Protein AF-A0A0P0Z9W7-F1 (afdb_monomer_lite)

Structure (mmCIF, N/CA/C/O backbone):
data_AF-A0A0P0Z9W7-F1
#
_entry.id   AF-A0A0P0Z9W7-F1
#
loop_
_atom_site.group_PDB
_atom_site.id
_atom_site.type_symbol
_atom_site.label_atom_id
_atom_site.label_alt_id
_atom_site.label_comp_id
_atom_site.label_asym_id
_atom_site.label_entity_id
_atom_site.label_seq_id
_atom_site.pdbx_PDB_ins_c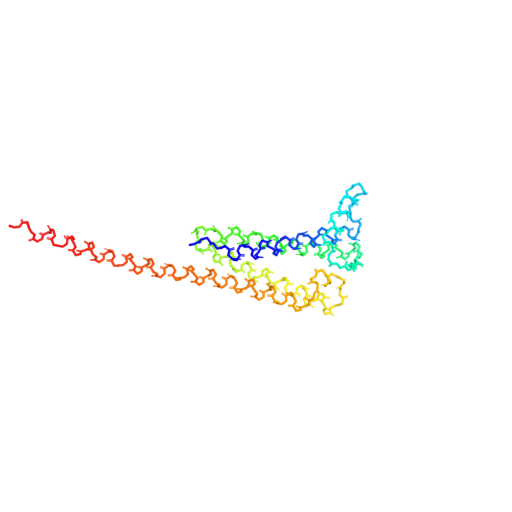ode
_atom_site.Cartn_x
_atom_site.Cartn_y
_atom_site.Cartn_z
_atom_site.occupancy
_atom_site.B_iso_or_equiv
_atom_site.auth_seq_id
_atom_site.auth_comp_id
_atom_site.auth_asym_id
_atom_site.auth_atom_id
_atom_site.pdbx_PDB_model_num
ATOM 1 N N . MET A 1 1 ? 7.816 3.371 -21.337 1.00 62.72 1 MET A N 1
ATOM 2 C CA . MET A 1 1 ? 6.466 2.834 -21.022 1.00 62.72 1 MET A CA 1
ATOM 3 C C . MET A 1 1 ? 5.829 3.394 -19.742 1.00 62.72 1 MET A C 1
ATOM 5 O O . MET A 1 1 ? 6.547 3.724 -18.800 1.00 62.72 1 MET A O 1
ATOM 9 N N . LEU A 1 2 ? 4.485 3.418 -19.669 1.00 69.19 2 LEU A N 1
ATOM 10 C CA . LEU A 1 2 ? 3.726 3.640 -18.423 1.00 69.19 2 LEU A CA 1
ATOM 11 C C . LEU A 1 2 ? 3.809 2.387 -17.527 1.00 69.19 2 LEU A C 1
ATOM 13 O O . LEU A 1 2 ? 3.464 1.292 -17.971 1.00 69.19 2 LEU A O 1
ATOM 17 N N . ARG A 1 3 ? 4.231 2.548 -16.267 1.00 82.00 3 ARG A N 1
ATOM 18 C CA . ARG A 1 3 ? 4.424 1.459 -15.287 1.00 82.00 3 ARG A CA 1
ATOM 19 C C . ARG A 1 3 ? 3.102 0.981 -14.692 1.00 82.00 3 ARG A C 1
ATOM 21 O O . ARG A 1 3 ? 2.756 1.291 -13.550 1.00 82.00 3 ARG A O 1
ATOM 28 N N . THR A 1 4 ? 2.301 0.314 -15.510 1.00 87.56 4 THR A N 1
ATOM 29 C CA . THR A 1 4 ? 0.902 0.001 -15.193 1.00 87.56 4 THR A CA 1
ATOM 30 C C . THR A 1 4 ? 0.767 -1.079 -14.127 1.00 87.56 4 THR A C 1
ATOM 32 O O . THR A 1 4 ? -0.027 -0.901 -13.202 1.00 87.56 4 THR A O 1
ATOM 35 N N . ALA A 1 5 ? 1.552 -2.158 -14.191 1.00 90.31 5 ALA A N 1
ATOM 36 C CA . ALA A 1 5 ? 1.416 -3.277 -13.261 1.00 90.31 5 ALA A CA 1
ATOM 37 C C . ALA A 1 5 ? 1.779 -2.869 -11.824 1.00 90.31 5 ALA A C 1
ATOM 39 O O . ALA A 1 5 ? 0.990 -3.070 -10.895 1.00 90.31 5 ALA A O 1
ATOM 40 N N . SER A 1 6 ? 2.938 -2.232 -11.639 1.00 91.94 6 SER A N 1
ATOM 41 C CA . SER A 1 6 ? 3.381 -1.750 -10.329 1.00 91.94 6 SER A CA 1
ATOM 42 C C . SER A 1 6 ? 2.481 -0.639 -9.791 1.00 91.94 6 SER A C 1
ATOM 44 O O . SER A 1 6 ? 2.131 -0.667 -8.612 1.00 91.94 6 SER A O 1
ATOM 46 N N . THR A 1 7 ? 2.016 0.286 -10.639 1.00 94.06 7 THR A N 1
ATOM 47 C CA . THR A 1 7 ? 1.090 1.354 -10.222 1.00 94.06 7 THR A CA 1
ATOM 48 C C . THR A 1 7 ? -0.223 0.785 -9.692 1.00 94.06 7 THR A C 1
ATOM 50 O O . THR A 1 7 ? -0.690 1.219 -8.637 1.00 94.06 7 THR A O 1
ATOM 53 N N . VAL A 1 8 ? -0.808 -0.208 -10.370 1.00 95.38 8 VAL A N 1
ATOM 54 C CA . VAL A 1 8 ? -2.050 -0.854 -9.916 1.00 95.38 8 VAL A CA 1
ATOM 55 C C . VAL A 1 8 ? -1.834 -1.564 -8.580 1.00 95.38 8 VAL A C 1
ATOM 57 O O . VAL A 1 8 ? -2.608 -1.352 -7.645 1.00 95.38 8 VAL A O 1
ATOM 60 N N . CYS A 1 9 ? -0.758 -2.345 -8.447 1.00 95.69 9 CYS A N 1
ATOM 61 C CA . CYS A 1 9 ? -0.478 -3.074 -7.209 1.00 95.69 9 CYS A CA 1
ATOM 62 C C . CYS A 1 9 ? -0.231 -2.125 -6.025 1.00 95.69 9 CYS A C 1
ATOM 64 O O . CYS A 1 9 ? -0.785 -2.313 -4.943 1.00 95.69 9 CYS A O 1
ATOM 66 N N . LEU A 1 10 ? 0.557 -1.066 -6.222 1.00 95.88 10 LEU A N 1
ATOM 67 C CA . LEU A 1 10 ? 0.830 -0.077 -5.178 1.00 95.88 10 LEU A CA 1
ATOM 68 C C . LEU A 1 10 ? -0.408 0.754 -4.823 1.00 95.88 10 LEU A C 1
ATOM 70 O O . LEU A 1 10 ? -0.593 1.108 -3.656 1.00 95.88 10 LEU A O 1
ATOM 74 N N . SER A 1 11 ? -1.282 1.033 -5.794 1.00 96.50 11 SER A N 1
ATOM 75 C CA . SER A 1 11 ? -2.568 1.692 -5.539 1.00 96.50 11 SER A CA 1
ATOM 76 C C . SER A 1 11 ? -3.463 0.813 -4.668 1.00 96.50 11 SER A C 1
ATOM 78 O O . SER A 1 11 ? -4.049 1.307 -3.705 1.00 96.50 11 SER A O 1
ATOM 80 N N . ALA A 1 12 ? -3.507 -0.496 -4.942 1.00 95.75 12 ALA A N 1
ATOM 81 C CA . ALA A 1 12 ? -4.236 -1.457 -4.120 1.00 95.75 12 ALA A CA 1
ATOM 82 C C . ALA A 1 12 ? -3.700 -1.497 -2.679 1.00 95.75 12 ALA A C 1
ATOM 84 O O . ALA A 1 12 ? -4.491 -1.439 -1.740 1.00 95.75 12 ALA A O 1
ATOM 85 N N . TRP A 1 13 ? -2.376 -1.494 -2.485 1.00 96.56 13 TRP A N 1
ATOM 86 C CA . TRP A 1 13 ? -1.778 -1.389 -1.148 1.00 96.56 13 TRP A CA 1
ATOM 87 C C . TRP A 1 13 ? -2.109 -0.071 -0.450 1.00 96.56 13 TRP A C 1
ATOM 89 O O . TRP A 1 13 ? -2.467 -0.068 0.724 1.00 96.56 13 TRP A O 1
ATOM 99 N N . THR A 1 14 ? -2.032 1.052 -1.161 1.00 96.56 14 THR A N 1
ATOM 100 C CA . THR A 1 14 ? -2.341 2.375 -0.597 1.00 96.56 14 THR A CA 1
ATOM 101 C C . THR A 1 14 ? -3.801 2.453 -0.147 1.00 96.56 14 THR A C 1
ATOM 103 O O . THR A 1 14 ? -4.091 2.950 0.944 1.00 96.56 14 THR A O 1
ATOM 106 N N . ALA A 1 15 ? -4.718 1.908 -0.950 1.00 94.94 15 ALA A N 1
ATOM 107 C CA . ALA A 1 15 ? -6.130 1.797 -0.609 1.00 94.94 15 ALA A CA 1
ATOM 108 C C . ALA A 1 15 ? -6.347 0.857 0.584 1.00 94.94 15 ALA A C 1
ATOM 110 O O . ALA A 1 15 ? -7.014 1.243 1.539 1.00 94.94 15 ALA A O 1
ATOM 111 N N . PHE A 1 16 ? -5.732 -0.329 0.579 1.00 93.94 16 PHE A N 1
ATOM 112 C CA . PHE A 1 16 ? -5.804 -1.284 1.686 1.00 93.94 16 PHE A CA 1
ATOM 113 C C . PHE A 1 16 ? -5.350 -0.662 3.013 1.00 93.94 16 PHE A C 1
ATOM 115 O O . PHE A 1 16 ? -6.067 -0.745 4.007 1.00 93.94 16 PHE A O 1
ATOM 122 N N . LEU A 1 17 ? -4.205 0.027 3.026 1.00 95.88 17 LEU A N 1
ATOM 123 C CA . LEU A 1 17 ? -3.690 0.694 4.224 1.00 95.88 17 LEU A CA 1
ATOM 124 C C . LEU A 1 17 ? -4.623 1.814 4.689 1.00 95.88 17 LEU A C 1
ATOM 126 O O . LEU A 1 17 ? -4.912 1.915 5.877 1.00 95.88 17 LEU A O 1
ATOM 130 N N . SER A 1 18 ? -5.142 2.616 3.758 1.00 94.44 18 SER A N 1
ATOM 131 C CA . SER A 1 18 ? -6.060 3.719 4.065 1.00 94.44 18 SER A CA 1
ATOM 132 C C . SER A 1 18 ? -7.391 3.215 4.634 1.00 94.44 18 SER A C 1
ATOM 134 O O . SER A 1 18 ? -7.898 3.763 5.611 1.00 94.44 18 SER A O 1
ATOM 136 N N . LEU A 1 19 ? -7.939 2.132 4.078 1.00 92.38 19 LEU A N 1
ATOM 137 C CA . LEU A 1 19 ? -9.123 1.467 4.622 1.00 92.38 19 LEU A CA 1
ATOM 138 C C . LEU A 1 19 ? -8.834 0.821 5.982 1.00 92.38 19 LEU A C 1
ATOM 140 O O . LEU A 1 19 ? -9.677 0.891 6.872 1.00 92.38 19 LEU A O 1
ATOM 144 N N . GLY A 1 20 ? -7.637 0.261 6.177 1.00 92.62 20 GLY A N 1
ATOM 145 C CA . GLY A 1 20 ? -7.176 -0.246 7.471 1.00 92.62 20 GLY A CA 1
ATOM 146 C C . GLY A 1 20 ? -7.115 0.844 8.544 1.00 92.62 20 GLY A C 1
ATOM 147 O O . GLY A 1 20 ? -7.564 0.620 9.664 1.00 92.62 20 GLY A O 1
ATOM 148 N N . VAL A 1 21 ? -6.642 2.045 8.193 1.00 94.69 21 VAL A N 1
ATOM 149 C CA . VAL A 1 21 ? -6.654 3.228 9.074 1.00 94.69 21 VAL A CA 1
ATOM 150 C C . VAL A 1 21 ? -8.075 3.587 9.484 1.00 94.69 21 VAL A C 1
ATOM 152 O O . VAL A 1 21 ? -8.350 3.715 10.675 1.00 94.69 21 VAL A O 1
ATOM 155 N N . VAL A 1 22 ? -8.983 3.723 8.513 1.00 92.19 22 VAL A N 1
ATOM 156 C CA . VAL A 1 22 ? -10.389 4.044 8.795 1.00 92.19 22 VAL A CA 1
ATOM 157 C C . VAL A 1 22 ? -10.991 2.978 9.702 1.00 92.19 22 VAL A C 1
ATOM 159 O O . VAL A 1 22 ? -11.558 3.317 10.733 1.00 92.19 22 VAL A O 1
ATOM 162 N N . ARG A 1 23 ? -10.796 1.697 9.377 1.00 91.25 23 ARG A N 1
ATOM 163 C CA . ARG A 1 23 ? -11.309 0.582 10.174 1.00 91.25 23 ARG A CA 1
ATOM 164 C C . ARG A 1 23 ? -10.797 0.610 11.615 1.00 91.25 23 ARG A C 1
ATOM 166 O O . ARG A 1 23 ? -11.602 0.457 12.523 1.00 91.25 23 ARG A O 1
ATOM 173 N N . LEU A 1 24 ? -9.504 0.850 11.839 1.00 92.25 24 LEU A N 1
ATOM 174 C CA . LEU A 1 24 ? -8.941 0.945 13.192 1.00 92.25 24 LEU A CA 1
ATOM 175 C C . LEU A 1 24 ? -9.556 2.082 14.002 1.00 92.25 24 LEU A C 1
ATOM 177 O O . LEU A 1 24 ? -9.910 1.886 15.158 1.00 92.25 24 LEU A O 1
ATOM 181 N N . LEU A 1 25 ? -9.672 3.267 13.403 1.00 92.94 25 LEU A N 1
ATOM 182 C CA . LEU A 1 25 ? -10.201 4.441 14.094 1.00 92.94 25 LEU A CA 1
ATOM 183 C C . LEU A 1 25 ? -11.702 4.309 14.379 1.00 92.94 25 LEU A C 1
ATOM 185 O O . LEU A 1 25 ? -12.167 4.754 15.424 1.00 92.94 25 LEU A O 1
ATOM 189 N N . VAL A 1 26 ? -12.443 3.676 13.471 1.00 91.31 26 VAL A N 1
ATOM 190 C CA . VAL A 1 26 ? -13.871 3.385 13.637 1.00 91.31 26 VAL A CA 1
ATOM 191 C C . VAL A 1 26 ? -14.084 2.347 14.734 1.00 91.31 26 VAL A C 1
ATOM 193 O O . VAL A 1 26 ? -14.844 2.610 15.657 1.00 91.31 26 VAL A O 1
ATOM 196 N N . GLU A 1 27 ? -13.376 1.214 14.706 1.00 89.75 27 GLU A N 1
ATOM 197 C CA . GLU A 1 27 ? -13.515 0.179 15.744 1.00 89.75 27 GLU A CA 1
ATOM 198 C C . GLU A 1 27 ? -13.075 0.665 17.138 1.00 89.75 27 GLU A C 1
ATOM 200 O O . GLU A 1 27 ? -13.536 0.142 18.147 1.00 89.75 27 GLU A O 1
ATOM 205 N N . ALA A 1 28 ? -12.227 1.691 17.195 1.00 90.06 28 ALA A N 1
ATOM 206 C CA . ALA A 1 28 ? -11.803 2.355 18.423 1.00 90.06 28 ALA A CA 1
ATOM 207 C C . ALA A 1 28 ? -12.750 3.461 18.924 1.00 90.06 28 ALA A C 1
ATOM 209 O O . ALA A 1 28 ? -12.392 4.161 19.878 1.00 90.06 28 ALA A O 1
ATOM 210 N N . GLU A 1 29 ? -13.893 3.660 18.257 1.00 90.31 29 GLU A N 1
ATOM 211 C CA . GLU A 1 29 ? -14.872 4.723 18.529 1.00 90.31 29 GLU A CA 1
ATOM 212 C C . GLU A 1 29 ? -14.237 6.126 18.568 1.00 90.31 29 GLU A C 1
ATOM 214 O O . GLU A 1 29 ? -14.600 6.990 19.367 1.00 90.31 29 GLU A O 1
ATOM 219 N N . PHE A 1 30 ? -13.242 6.368 17.707 1.00 90.56 30 PHE A N 1
ATOM 220 C CA . PHE A 1 30 ? -12.472 7.613 17.724 1.00 90.56 30 PHE A CA 1
ATOM 221 C C . PHE A 1 30 ? -13.277 8.825 17.226 1.00 90.56 30 PHE A C 1
ATOM 223 O O . PHE A 1 30 ? -12.956 9.969 17.559 1.00 90.56 30 PHE A O 1
ATOM 230 N N . PHE A 1 31 ? -14.297 8.609 16.391 1.00 90.12 31 PHE A N 1
ATOM 231 C CA . PHE A 1 31 ? -15.032 9.691 15.742 1.00 90.12 31 PHE A CA 1
ATOM 232 C C . PHE A 1 31 ? -16.256 10.148 16.552 1.00 90.12 31 PHE A C 1
ATOM 234 O O . PHE A 1 31 ? -16.870 9.364 17.272 1.00 90.12 31 PHE A O 1
ATOM 241 N N . PRO A 1 32 ? -16.694 11.412 16.385 1.00 91.62 32 PRO A N 1
ATOM 242 C CA . PRO A 1 32 ? -17.969 11.869 16.931 1.00 91.62 32 PRO A CA 1
ATOM 243 C C . PRO A 1 32 ? -19.142 11.021 16.422 1.00 91.62 32 PRO A C 1
ATOM 245 O O . PRO A 1 32 ? -19.165 10.634 15.253 1.00 91.62 32 PRO A O 1
ATOM 248 N N . THR A 1 33 ? -20.171 10.829 17.252 1.00 90.19 33 THR A N 1
ATOM 249 C CA . THR A 1 33 ? -21.285 9.883 17.024 1.00 90.19 33 THR A CA 1
ATOM 250 C C . THR A 1 33 ? -21.937 9.982 15.639 1.00 90.19 33 THR A C 1
ATOM 252 O O . THR A 1 33 ? -22.232 8.968 15.014 1.00 90.19 33 THR A O 1
ATOM 255 N N . GLY A 1 34 ? -22.143 11.198 15.118 1.00 88.25 34 GLY A N 1
ATOM 256 C CA . GLY A 1 34 ? -22.765 11.393 13.802 1.00 88.25 34 GLY A CA 1
ATOM 257 C C . GLY A 1 34 ? -21.900 10.938 12.618 1.00 88.25 34 GLY A C 1
ATOM 258 O O . GLY A 1 34 ? -22.436 10.520 11.594 1.00 88.25 34 GLY A O 1
ATOM 259 N N . ILE A 1 35 ? -20.572 11.015 12.750 1.00 89.62 35 ILE A N 1
ATOM 260 C CA . ILE A 1 35 ? -19.612 10.521 11.750 1.00 89.62 35 ILE A CA 1
ATOM 261 C C . ILE A 1 35 ? -19.404 9.017 11.943 1.00 89.62 35 ILE A C 1
ATOM 263 O O . ILE A 1 35 ? -19.387 8.281 10.960 1.00 89.62 35 ILE A O 1
ATOM 267 N N . GLN A 1 36 ? -19.316 8.578 13.200 1.00 90.62 36 GLN A N 1
ATOM 268 C CA . GLN A 1 36 ? -19.135 7.185 13.591 1.00 90.62 36 GLN A CA 1
ATOM 269 C C . GLN A 1 36 ? -20.183 6.275 12.939 1.00 90.62 36 GLN A C 1
ATOM 271 O O . GLN A 1 36 ? -19.807 5.358 12.226 1.00 90.62 36 GLN A O 1
ATOM 276 N N . LEU A 1 37 ? -21.475 6.606 13.046 1.00 88.81 37 LEU A N 1
ATOM 277 C CA . LEU A 1 37 ? -22.559 5.806 12.452 1.00 88.81 37 LEU A CA 1
ATOM 278 C C . LEU A 1 37 ? -22.410 5.605 10.933 1.00 88.81 37 LEU A C 1
ATOM 280 O O . LEU A 1 37 ? -22.643 4.515 10.420 1.00 88.81 37 LEU A O 1
ATOM 284 N N . ARG A 1 38 ? -21.991 6.646 10.202 1.00 88.69 38 ARG A N 1
ATOM 285 C CA . ARG A 1 38 ? -21.802 6.563 8.743 1.00 88.69 38 ARG A CA 1
ATOM 286 C C . ARG A 1 38 ? -20.584 5.727 8.374 1.00 88.69 38 ARG A C 1
ATOM 288 O O . ARG A 1 38 ? -20.592 5.018 7.370 1.00 88.69 38 ARG A O 1
ATOM 295 N N . LEU A 1 39 ? -19.515 5.855 9.155 1.00 87.44 39 LEU A N 1
ATOM 296 C CA . LEU A 1 39 ? -18.303 5.081 8.940 1.00 87.44 39 LEU A CA 1
ATOM 297 C C . LEU A 1 39 ? -18.483 3.624 9.369 1.00 87.44 39 LEU A C 1
ATOM 299 O O . LEU A 1 39 ? -17.926 2.758 8.709 1.00 87.44 39 LEU A O 1
ATOM 303 N N . ASP A 1 40 ? -19.295 3.341 10.386 1.00 84.94 40 ASP A N 1
ATOM 304 C CA . ASP A 1 40 ? -19.669 1.982 10.778 1.00 84.94 40 ASP A CA 1
ATOM 305 C C . ASP A 1 40 ? -20.413 1.269 9.646 1.00 84.94 40 ASP A C 1
ATOM 307 O O . ASP A 1 40 ? -20.081 0.130 9.326 1.00 84.94 40 ASP A O 1
ATOM 311 N N . GLU A 1 41 ? -21.355 1.939 8.974 1.00 84.75 41 GLU A N 1
ATOM 312 C CA . GLU A 1 41 ? -22.025 1.390 7.785 1.00 84.75 41 GLU A CA 1
ATOM 313 C C . GLU A 1 41 ? -21.031 1.106 6.647 1.00 84.75 41 GLU A C 1
ATOM 315 O O . GLU A 1 41 ? -21.054 0.030 6.045 1.00 84.75 41 GLU A O 1
ATOM 320 N N . LEU A 1 42 ? -20.116 2.042 6.374 1.00 82.81 42 LEU A N 1
ATOM 321 C CA . LEU A 1 42 ? -19.073 1.870 5.359 1.00 82.81 42 LEU A CA 1
ATOM 322 C C . LEU A 1 42 ? -18.140 0.697 5.700 1.00 82.81 42 LEU A C 1
ATOM 324 O O . LEU A 1 42 ? -17.846 -0.144 4.848 1.00 82.81 42 LEU A O 1
ATOM 328 N N . VAL A 1 43 ? -17.672 0.636 6.947 1.00 82.06 43 VAL A N 1
ATOM 329 C CA . VAL A 1 43 ? -16.786 -0.421 7.434 1.00 82.06 43 VAL A CA 1
ATOM 330 C C . VAL A 1 43 ? -17.517 -1.752 7.422 1.00 82.06 43 VAL A C 1
ATOM 332 O O . VAL A 1 43 ? -16.916 -2.727 6.998 1.00 82.06 43 VAL A O 1
ATOM 335 N N . ALA A 1 44 ? -18.801 -1.813 7.777 1.00 81.12 44 ALA A N 1
ATOM 336 C CA . ALA A 1 44 ? -19.591 -3.040 7.718 1.00 81.12 44 ALA A CA 1
ATOM 337 C C . ALA A 1 44 ? -19.644 -3.640 6.303 1.00 81.12 44 ALA A C 1
ATOM 339 O O . ALA A 1 44 ? -19.568 -4.858 6.162 1.00 81.12 44 ALA A O 1
ATOM 340 N N . ILE A 1 45 ? -19.699 -2.805 5.260 1.00 77.94 45 ILE A N 1
ATOM 341 C CA . ILE A 1 45 ? -19.642 -3.252 3.856 1.00 77.94 45 ILE A CA 1
ATOM 342 C C . ILE A 1 45 ? -18.238 -3.758 3.488 1.00 77.94 45 ILE A C 1
ATOM 344 O O . ILE A 1 45 ? -18.092 -4.733 2.753 1.00 77.94 45 ILE A O 1
ATOM 348 N N . LEU A 1 46 ? -17.196 -3.100 3.997 1.00 68.19 46 LEU A N 1
ATOM 349 C CA . LEU A 1 46 ? -15.791 -3.431 3.728 1.00 68.19 46 LEU A CA 1
ATOM 350 C C . LEU A 1 46 ? -15.248 -4.568 4.603 1.00 68.19 46 LEU A C 1
ATOM 352 O O . LEU A 1 46 ? -14.151 -5.080 4.366 1.00 68.19 46 LEU A O 1
ATOM 356 N N . ARG A 1 47 ? -15.987 -4.950 5.642 1.00 69.81 47 ARG A N 1
ATOM 357 C CA . ARG A 1 47 ? -15.553 -5.893 6.660 1.00 69.81 47 ARG A CA 1
ATOM 358 C C . ARG A 1 47 ? -15.595 -7.315 6.115 1.00 69.81 47 ARG A C 1
ATOM 360 O O . ARG A 1 47 ? -16.597 -8.014 6.192 1.00 69.81 47 ARG A O 1
ATOM 367 N N . GLN A 1 48 ? -14.449 -7.778 5.635 1.00 59.22 48 GLN A N 1
ATOM 368 C CA . GLN A 1 48 ? -14.165 -9.201 5.482 1.00 59.22 48 GLN A CA 1
ATOM 369 C C . GLN A 1 48 ? -13.527 -9.719 6.780 1.00 59.22 48 GLN A C 1
ATOM 371 O O . GLN A 1 48 ? -12.306 -9.793 6.887 1.00 59.22 48 GLN A O 1
ATOM 376 N N . GLY A 1 49 ? -14.337 -10.016 7.804 1.00 64.94 49 GLY A N 1
ATOM 377 C CA . GLY A 1 49 ? -13.863 -10.713 9.010 1.00 64.94 49 GLY A CA 1
ATOM 378 C C . GLY A 1 49 ? -14.432 -10.232 10.348 1.00 64.94 49 GLY A C 1
ATOM 379 O O . GLY A 1 49 ? -15.331 -9.393 10.426 1.00 64.94 49 GLY A O 1
ATOM 380 N N . GLU A 1 50 ? -13.894 -10.793 11.428 1.00 70.19 50 GLU A N 1
ATOM 381 C CA . GLU A 1 50 ? -14.279 -10.486 12.809 1.00 70.19 50 GLU A CA 1
ATOM 382 C C . GLU A 1 50 ? -13.824 -9.083 13.243 1.00 70.19 50 GLU A C 1
ATOM 384 O O . GLU A 1 50 ? -13.030 -8.434 12.562 1.00 70.19 50 GLU A O 1
ATOM 389 N N . THR A 1 51 ? -14.384 -8.580 14.347 1.00 80.88 51 THR A N 1
ATOM 390 C CA . THR A 1 51 ? -13.937 -7.322 14.966 1.00 80.88 51 THR A CA 1
ATOM 391 C C . THR A 1 51 ? -12.494 -7.502 15.406 1.00 80.88 51 THR A C 1
ATOM 393 O O . THR A 1 51 ? -12.167 -8.530 15.994 1.00 80.88 51 THR A O 1
ATOM 396 N N . LEU A 1 52 ? -11.647 -6.509 15.164 1.00 82.12 52 LEU A N 1
ATOM 397 C CA . LEU A 1 52 ? -10.252 -6.531 15.587 1.00 82.12 52 LEU A CA 1
ATOM 398 C C . LEU A 1 52 ? -10.154 -6.450 17.116 1.00 82.12 52 LEU A C 1
ATOM 400 O O . LEU A 1 52 ? -9.253 -7.040 17.693 1.00 82.12 52 LEU A O 1
ATOM 404 N N . GLY A 1 53 ? -11.087 -5.754 17.778 1.00 82.31 53 GLY A N 1
ATOM 405 C CA . GLY A 1 53 ? -11.094 -5.626 19.242 1.00 82.31 53 GLY A CA 1
ATOM 406 C C . GLY A 1 53 ? -9.978 -4.718 19.770 1.00 82.31 53 GLY A C 1
ATOM 407 O O . GLY A 1 53 ? -9.451 -4.950 20.854 1.00 82.31 53 GLY A O 1
ATOM 408 N N . VAL A 1 54 ? -9.588 -3.707 18.988 1.00 83.31 54 VAL A N 1
ATOM 409 C CA . VAL A 1 54 ? -8.513 -2.766 19.336 1.00 83.31 54 VAL A CA 1
ATOM 410 C C . VAL A 1 54 ? -9.063 -1.642 20.210 1.00 83.31 54 VAL A C 1
ATOM 412 O O . VAL A 1 54 ? -10.036 -0.989 19.842 1.00 83.31 54 VAL A O 1
ATOM 415 N N . GLY A 1 55 ? -8.416 -1.370 21.344 1.00 86.12 55 GLY A N 1
ATOM 416 C CA . GLY A 1 55 ? -8.738 -0.203 22.170 1.00 86.12 55 GLY A CA 1
ATOM 417 C C . GLY A 1 55 ? -8.225 1.111 21.565 1.00 86.12 55 GLY A C 1
ATOM 418 O O . GLY A 1 55 ? -7.258 1.128 20.800 1.00 86.12 55 GLY A O 1
ATOM 419 N N . THR A 1 56 ? -8.807 2.248 21.956 1.00 84.12 56 THR A N 1
ATOM 420 C CA . THR A 1 56 ? -8.453 3.575 21.411 1.00 84.12 56 THR A CA 1
ATOM 421 C C . THR A 1 56 ? -6.969 3.924 21.564 1.00 84.12 56 THR A C 1
ATOM 423 O O . THR A 1 56 ? -6.368 4.498 20.656 1.00 84.12 56 THR A O 1
ATOM 426 N N . THR A 1 57 ? -6.345 3.537 22.681 1.00 87.06 57 THR A N 1
ATOM 427 C CA . THR A 1 57 ? -4.924 3.806 22.960 1.00 87.06 57 THR A CA 1
ATOM 428 C C . THR A 1 57 ? -3.978 3.079 21.996 1.00 87.06 57 THR A C 1
ATOM 430 O O . THR A 1 57 ? -2.904 3.591 21.693 1.00 87.06 57 THR A O 1
ATOM 433 N N . GLU A 1 58 ? -4.381 1.917 21.479 1.00 88.38 58 GLU A N 1
ATOM 434 C CA . GLU A 1 58 ? -3.590 1.105 20.546 1.00 88.38 58 GLU A CA 1
ATOM 435 C C . GLU A 1 58 ? -3.923 1.417 19.082 1.00 88.38 58 GLU A C 1
ATOM 437 O O . GLU A 1 58 ? -3.047 1.398 18.217 1.00 88.38 58 GLU A O 1
ATOM 442 N N . ALA A 1 59 ? -5.178 1.764 18.789 1.00 91.19 59 ALA A N 1
ATOM 443 C CA . ALA A 1 59 ? -5.628 2.026 17.427 1.00 91.19 59 ALA A CA 1
ATOM 444 C C . ALA A 1 59 ? -4.933 3.238 16.795 1.00 91.19 59 ALA A C 1
ATOM 446 O O . ALA A 1 59 ? -4.560 3.184 15.625 1.00 91.19 59 ALA A O 1
ATOM 447 N N . VAL A 1 60 ? -4.712 4.311 17.562 1.00 92.50 60 VAL A N 1
ATOM 448 C CA . VAL A 1 60 ? -4.071 5.543 17.070 1.00 92.50 60 VAL A CA 1
ATOM 449 C C . VAL A 1 60 ? -2.641 5.310 16.556 1.00 92.50 60 VAL A C 1
ATOM 451 O O . VAL A 1 60 ? -2.374 5.684 15.412 1.00 92.50 60 VAL A O 1
ATOM 454 N N . PRO A 1 61 ? -1.704 4.705 17.317 1.00 93.44 61 PRO A N 1
ATOM 455 C CA . PRO A 1 61 ? -0.349 4.477 16.814 1.00 93.44 61 PRO A CA 1
ATOM 456 C C . PRO A 1 61 ? -0.317 3.513 15.623 1.00 93.44 61 PRO A C 1
ATOM 458 O O . PRO A 1 61 ? 0.440 3.745 14.679 1.00 93.44 61 PRO A O 1
ATOM 461 N N . PHE A 1 62 ? -1.160 2.475 15.607 1.00 94.31 62 PHE A N 1
ATOM 462 C CA . PHE A 1 62 ? -1.259 1.583 14.449 1.00 94.31 62 PHE A CA 1
ATOM 463 C C . PHE A 1 62 ? -1.800 2.303 13.212 1.00 94.31 62 PHE A C 1
ATOM 465 O O . PHE A 1 62 ? -1.216 2.192 12.136 1.00 94.31 62 PHE A O 1
ATOM 472 N N . ALA A 1 63 ? -2.857 3.101 13.363 1.00 95.06 63 ALA A N 1
ATOM 473 C CA . ALA A 1 63 ? -3.402 3.924 12.291 1.00 95.06 63 ALA A CA 1
ATOM 474 C C . ALA A 1 63 ? -2.360 4.922 11.761 1.00 95.06 63 ALA A C 1
ATOM 476 O O . ALA A 1 63 ? -2.191 5.057 10.551 1.00 95.06 63 ALA A O 1
ATOM 477 N N . ALA A 1 64 ? -1.600 5.574 12.643 1.00 95.38 64 ALA A N 1
ATOM 478 C CA . ALA A 1 64 ? -0.535 6.488 12.243 1.00 95.38 64 ALA A CA 1
ATOM 479 C C . ALA A 1 64 ? 0.562 5.780 11.428 1.00 95.38 64 ALA A C 1
ATOM 481 O O . ALA A 1 64 ? 1.000 6.307 10.405 1.00 95.38 64 ALA A O 1
ATOM 482 N N . LEU A 1 65 ? 0.972 4.574 11.838 1.00 95.44 65 LEU A N 1
ATOM 483 C CA . LEU A 1 65 ? 1.947 3.762 11.104 1.00 95.44 65 LEU A CA 1
ATOM 484 C C . LEU A 1 65 ? 1.424 3.353 9.722 1.00 95.44 65 LEU A C 1
ATOM 486 O O . LEU A 1 65 ? 2.118 3.559 8.725 1.00 95.44 65 LEU A O 1
ATOM 490 N N . LEU A 1 66 ? 0.198 2.826 9.640 1.00 95.88 66 LEU A N 1
ATOM 491 C CA . LEU A 1 66 ? -0.409 2.436 8.363 1.00 95.88 66 LEU A CA 1
ATOM 492 C C . LEU A 1 66 ? -0.568 3.638 7.425 1.00 95.88 66 LEU A C 1
ATOM 494 O O . LEU A 1 66 ? -0.265 3.527 6.238 1.00 95.88 66 LEU A O 1
ATOM 498 N N . LEU A 1 67 ? -0.976 4.795 7.954 1.00 96.81 67 LEU A N 1
ATOM 499 C CA . LEU A 1 67 ? -1.094 6.029 7.182 1.00 96.81 67 LEU A CA 1
ATOM 500 C C . LEU A 1 67 ? 0.270 6.502 6.671 1.00 96.81 67 LEU A C 1
ATOM 502 O O . LEU A 1 67 ? 0.395 6.838 5.496 1.00 96.81 67 LEU A O 1
ATOM 506 N N . ALA A 1 68 ? 1.300 6.501 7.521 1.00 97.00 68 ALA A N 1
ATOM 507 C CA . ALA A 1 68 ? 2.650 6.898 7.131 1.00 97.00 68 ALA A CA 1
ATOM 508 C C . ALA A 1 68 ? 3.189 6.016 5.996 1.00 97.00 68 ALA A C 1
ATOM 510 O O . ALA A 1 68 ? 3.705 6.529 5.002 1.00 97.00 68 ALA A O 1
ATOM 511 N N . VAL A 1 69 ? 3.010 4.696 6.097 1.00 96.56 69 VAL A N 1
ATOM 512 C CA . VAL A 1 69 ? 3.404 3.764 5.033 1.00 96.56 69 VAL A CA 1
ATOM 513 C C . VAL A 1 69 ? 2.557 3.977 3.775 1.00 96.56 69 VAL A C 1
ATOM 515 O O . VAL A 1 69 ? 3.104 4.014 2.675 1.00 96.56 69 VAL A O 1
ATOM 518 N N . GLY A 1 70 ? 1.250 4.206 3.919 1.00 96.81 70 GLY A N 1
ATOM 519 C CA . GLY A 1 70 ? 0.357 4.543 2.810 1.00 96.81 70 GLY A CA 1
ATOM 520 C C . GLY A 1 70 ? 0.788 5.808 2.065 1.00 96.81 70 GLY A C 1
ATOM 521 O O . GLY A 1 70 ? 0.801 5.817 0.8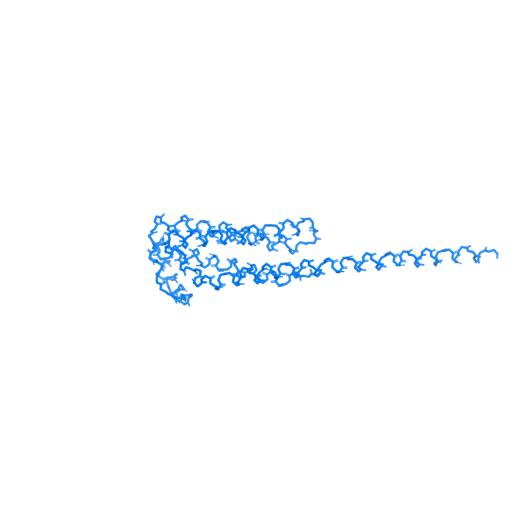39 1.00 96.81 70 GLY A O 1
ATOM 522 N N . ILE A 1 71 ? 1.232 6.848 2.777 1.00 97.00 71 ILE A N 1
ATOM 523 C CA . ILE A 1 71 ? 1.785 8.072 2.176 1.00 97.00 71 ILE A CA 1
ATOM 524 C C . ILE A 1 71 ? 3.077 7.768 1.414 1.00 97.00 71 ILE A C 1
ATOM 526 O O . ILE A 1 71 ? 3.257 8.262 0.300 1.00 97.00 71 ILE A O 1
ATOM 530 N N . VAL A 1 72 ? 3.969 6.942 1.971 1.00 97.19 72 VAL A N 1
ATOM 531 C CA . VAL A 1 72 ? 5.202 6.531 1.281 1.00 97.19 72 VAL A CA 1
ATOM 532 C C . VAL A 1 72 ? 4.868 5.804 -0.024 1.00 97.19 72 VAL A C 1
ATOM 534 O O . VAL A 1 72 ? 5.411 6.178 -1.064 1.00 97.19 72 VAL A O 1
ATOM 537 N N . LEU A 1 73 ? 3.938 4.844 -0.003 1.00 96.44 73 LEU A N 1
ATOM 538 C CA . LEU A 1 73 ? 3.496 4.123 -1.204 1.00 96.44 73 LEU A CA 1
ATOM 539 C C . LEU A 1 73 ? 2.761 5.034 -2.203 1.00 96.44 73 LEU A C 1
ATOM 541 O O . LEU A 1 73 ? 3.035 4.992 -3.397 1.00 96.44 73 LEU A O 1
ATOM 545 N N . GLY A 1 74 ? 1.893 5.932 -1.740 1.00 95.75 74 GLY A N 1
ATOM 546 C CA . GLY A 1 74 ? 1.240 6.917 -2.606 1.00 95.75 74 GLY A CA 1
ATOM 547 C C . GLY A 1 74 ? 2.251 7.846 -3.288 1.00 95.75 74 GLY A C 1
ATOM 548 O O . GLY A 1 74 ? 2.185 8.093 -4.493 1.00 95.75 74 GLY A O 1
ATOM 549 N N . SER A 1 75 ? 3.249 8.316 -2.535 1.00 95.88 75 SER A N 1
ATOM 550 C CA . SER A 1 75 ? 4.323 9.156 -3.069 1.00 95.88 75 SER A CA 1
ATOM 551 C C . SER A 1 75 ? 5.232 8.401 -4.042 1.00 95.88 75 SER A C 1
ATOM 553 O O . SER A 1 75 ? 5.726 8.992 -5.006 1.00 95.88 75 SER A O 1
ATOM 555 N N . SER A 1 76 ? 5.440 7.097 -3.826 1.00 95.19 76 SER A N 1
ATOM 556 C CA . SER A 1 76 ? 6.252 6.273 -4.714 1.00 95.19 76 SER A CA 1
ATOM 557 C C . SER A 1 76 ? 5.568 6.073 -6.060 1.00 95.19 76 SER A C 1
ATOM 559 O O . SER A 1 76 ? 6.247 6.185 -7.073 1.00 95.19 76 SER A O 1
ATOM 561 N N . ILE A 1 77 ? 4.241 5.906 -6.097 1.00 94.56 77 ILE A N 1
ATOM 562 C CA . ILE A 1 77 ? 3.456 5.846 -7.343 1.00 94.56 77 ILE A CA 1
ATOM 563 C C . ILE A 1 77 ? 3.652 7.115 -8.175 1.00 94.56 77 ILE A C 1
ATOM 565 O O . ILE A 1 77 ? 3.935 7.035 -9.372 1.00 94.56 77 ILE A O 1
ATOM 569 N N . PHE A 1 78 ? 3.541 8.290 -7.547 1.00 93.44 78 PHE A N 1
ATOM 570 C CA . PHE A 1 78 ? 3.753 9.563 -8.238 1.00 93.44 78 PHE A CA 1
ATOM 571 C C . PHE A 1 78 ? 5.164 9.652 -8.837 1.00 93.44 78 PHE A C 1
ATOM 573 O O . PHE A 1 78 ? 5.332 10.038 -9.991 1.00 93.44 78 PHE A O 1
ATOM 580 N N . ARG A 1 79 ? 6.185 9.243 -8.073 1.00 92.44 79 ARG A N 1
ATOM 581 C CA . ARG A 1 79 ? 7.584 9.252 -8.524 1.00 92.44 79 ARG A CA 1
ATOM 582 C C . ARG A 1 79 ? 7.866 8.222 -9.617 1.00 92.44 79 ARG A C 1
ATOM 584 O O . ARG A 1 79 ? 8.589 8.536 -10.553 1.00 92.44 79 ARG A O 1
ATOM 591 N N . LEU A 1 80 ? 7.290 7.025 -9.515 1.00 90.12 80 LEU A N 1
ATOM 592 C CA . LEU A 1 80 ? 7.426 5.935 -10.489 1.00 90.12 80 LEU A CA 1
ATOM 593 C C . LEU A 1 80 ? 6.935 6.335 -11.880 1.00 90.12 80 LEU A C 1
ATOM 595 O O . LEU A 1 80 ? 7.507 5.908 -12.876 1.00 90.12 80 LEU A O 1
ATOM 599 N N . ASN A 1 81 ? 5.897 7.167 -11.943 1.00 89.31 81 ASN A N 1
ATOM 600 C CA . ASN A 1 81 ? 5.329 7.663 -13.194 1.00 89.31 81 ASN A CA 1
ATOM 601 C C . ASN A 1 81 ? 6.000 8.959 -13.692 1.00 89.31 81 ASN A C 1
ATOM 603 O O . ASN A 1 81 ? 5.494 9.602 -14.610 1.00 89.31 81 ASN A O 1
ATOM 607 N N . SER A 1 82 ? 7.127 9.364 -13.097 1.00 89.94 82 SER A N 1
ATOM 608 C CA . SER A 1 82 ? 7.907 10.508 -13.568 1.00 89.94 82 SER A CA 1
ATOM 609 C C . SER A 1 82 ? 8.682 10.174 -14.844 1.00 89.94 82 SER A C 1
ATOM 611 O O . SER A 1 82 ? 9.184 9.065 -15.004 1.00 89.94 82 SER A O 1
ATOM 613 N N . PHE A 1 83 ? 8.841 11.169 -15.720 1.00 85.50 83 PHE A N 1
ATOM 614 C CA . PHE A 1 83 ? 9.701 11.075 -16.904 1.00 85.50 83 PHE A CA 1
ATOM 615 C C . PHE A 1 83 ? 11.200 11.135 -16.572 1.00 85.50 83 PHE A C 1
ATOM 617 O O . PHE A 1 83 ? 12.012 10.776 -17.417 1.00 85.50 83 PHE A O 1
ATOM 624 N N . ASP A 1 84 ? 11.582 11.590 -15.371 1.00 87.44 84 ASP A N 1
ATOM 625 C CA . ASP A 1 84 ? 12.982 11.603 -14.935 1.00 87.44 84 ASP A CA 1
ATOM 626 C C . ASP A 1 84 ? 13.370 10.223 -14.360 1.00 87.44 84 ASP A C 1
ATOM 628 O O . ASP A 1 84 ? 12.848 9.834 -13.303 1.00 87.44 84 ASP A O 1
ATOM 632 N N . PRO A 1 85 ? 14.327 9.496 -14.977 1.00 84.75 85 PRO A N 1
ATOM 633 C CA . PRO A 1 85 ? 14.754 8.175 -14.513 1.00 84.75 85 PRO A CA 1
ATOM 634 C C . PRO A 1 85 ? 15.274 8.165 -13.070 1.00 84.75 85 PRO A C 1
ATOM 636 O O . PRO A 1 85 ? 15.112 7.177 -12.351 1.00 84.75 85 PRO A O 1
ATOM 639 N N . ARG A 1 86 ? 15.873 9.266 -12.595 1.00 88.12 86 ARG A N 1
ATOM 640 C CA . ARG A 1 86 ? 16.376 9.369 -11.214 1.00 88.12 86 ARG A CA 1
ATOM 641 C C . ARG A 1 86 ? 15.230 9.443 -10.213 1.00 88.12 86 ARG A C 1
ATOM 643 O O . ARG A 1 86 ? 15.314 8.844 -9.136 1.00 88.12 86 ARG A O 1
ATOM 650 N N . ILE A 1 87 ? 14.163 10.163 -10.565 1.00 91.06 87 ILE A N 1
ATOM 651 C CA . ILE A 1 87 ? 12.950 10.264 -9.748 1.00 91.06 87 ILE A CA 1
ATOM 652 C C . ILE A 1 87 ? 12.224 8.918 -9.746 1.00 91.06 87 ILE A C 1
ATOM 654 O O . ILE A 1 87 ? 11.870 8.436 -8.668 1.00 91.06 87 ILE A O 1
ATOM 658 N N . ALA A 1 88 ? 12.098 8.266 -10.905 1.00 89.88 88 ALA A N 1
ATOM 659 C CA . ALA A 1 88 ? 11.502 6.937 -11.019 1.00 89.88 88 ALA A CA 1
ATOM 660 C C . ALA A 1 88 ? 12.246 5.893 -10.165 1.00 89.88 88 ALA A C 1
ATOM 662 O O . ALA A 1 88 ? 11.624 5.221 -9.342 1.00 89.88 88 ALA A O 1
ATOM 663 N N . ALA A 1 89 ? 13.581 5.842 -10.239 1.00 89.31 89 ALA A N 1
ATOM 664 C CA . ALA A 1 89 ? 14.406 4.951 -9.415 1.00 89.31 89 ALA A CA 1
ATOM 665 C C . ALA A 1 89 ? 14.345 5.278 -7.908 1.00 89.31 89 ALA A C 1
ATOM 667 O O . ALA A 1 89 ? 14.529 4.415 -7.045 1.00 89.31 89 ALA A O 1
ATOM 668 N N . SER A 1 90 ? 14.114 6.543 -7.538 1.00 93.50 90 SER A N 1
ATOM 669 C CA . SER A 1 90 ? 13.802 6.898 -6.147 1.00 93.50 90 SER A CA 1
ATOM 670 C C . SER A 1 90 ? 12.423 6.376 -5.733 1.00 93.50 90 SER A C 1
ATOM 672 O O . SER A 1 90 ? 12.284 5.884 -4.613 1.00 93.50 90 SER A O 1
ATOM 674 N N . GLY A 1 91 ? 11.433 6.456 -6.626 1.00 93.50 91 GLY A N 1
ATOM 675 C CA . GLY A 1 91 ? 10.096 5.897 -6.437 1.00 93.50 91 GLY A CA 1
ATOM 676 C C . GLY A 1 91 ? 10.128 4.389 -6.204 1.00 93.50 91 GLY A C 1
ATOM 677 O O . GLY A 1 91 ? 9.583 3.924 -5.211 1.00 93.50 91 GLY A O 1
ATOM 678 N N . GLU A 1 92 ? 10.847 3.631 -7.033 1.00 93.75 92 GLU A N 1
ATOM 679 C CA . GLU A 1 92 ? 11.028 2.181 -6.849 1.00 93.75 92 GLU A CA 1
ATOM 680 C C . GLU A 1 92 ? 11.574 1.832 -5.464 1.00 93.75 92 GLU A C 1
ATOM 682 O O . GLU A 1 92 ? 10.995 1.018 -4.745 1.00 93.75 92 GLU A O 1
ATOM 687 N N . ARG A 1 93 ? 12.667 2.488 -5.056 1.00 94.50 93 ARG A N 1
ATOM 688 C CA . ARG A 1 93 ? 13.286 2.254 -3.744 1.00 94.50 93 ARG A CA 1
ATOM 689 C C . ARG A 1 93 ? 12.327 2.577 -2.602 1.00 94.50 93 ARG A C 1
ATOM 691 O O . ARG A 1 93 ? 12.260 1.822 -1.635 1.00 94.50 93 ARG A O 1
ATOM 698 N N . ALA A 1 94 ? 11.564 3.663 -2.723 1.00 95.88 94 ALA A N 1
ATOM 699 C CA . ALA A 1 94 ? 10.540 4.022 -1.746 1.00 95.88 94 ALA A CA 1
ATOM 700 C C . ALA A 1 94 ? 9.400 2.991 -1.700 1.00 95.88 94 ALA A C 1
ATOM 702 O O . ALA A 1 94 ? 8.941 2.647 -0.613 1.00 95.88 94 ALA A O 1
ATOM 703 N N . ALA A 1 95 ? 8.976 2.458 -2.849 1.00 95.94 95 ALA A N 1
ATOM 704 C CA . ALA A 1 95 ? 7.966 1.407 -2.920 1.00 95.94 95 ALA A CA 1
ATOM 705 C C . ALA A 1 95 ? 8.443 0.123 -2.226 1.00 95.94 95 ALA A C 1
ATOM 707 O O . ALA A 1 95 ? 7.742 -0.399 -1.363 1.00 95.94 95 ALA A O 1
ATOM 708 N N . VAL A 1 96 ? 9.659 -0.345 -2.529 1.00 96.19 96 VAL A N 1
ATOM 709 C CA . VAL A 1 96 ? 10.244 -1.541 -1.897 1.00 96.19 96 VAL A CA 1
ATOM 710 C C . VAL A 1 96 ? 10.406 -1.348 -0.388 1.00 96.19 96 VAL A C 1
ATOM 712 O O . VAL A 1 96 ? 10.049 -2.237 0.387 1.00 96.19 96 VAL A O 1
ATOM 715 N N . ALA A 1 97 ? 10.881 -0.179 0.049 1.00 96.44 97 ALA A N 1
ATOM 716 C CA . ALA A 1 97 ? 10.986 0.150 1.468 1.00 96.44 97 ALA A CA 1
ATOM 717 C C . ALA A 1 97 ? 9.610 0.165 2.155 1.00 96.44 97 ALA A C 1
ATOM 719 O O . ALA A 1 97 ? 9.459 -0.413 3.229 1.00 96.44 97 ALA A O 1
ATOM 720 N N . GLY A 1 98 ? 8.595 0.759 1.518 1.00 96.81 98 GLY A N 1
ATOM 721 C CA . GLY A 1 98 ? 7.223 0.768 2.020 1.00 96.81 98 GLY A CA 1
ATOM 722 C C . GLY A 1 98 ? 6.641 -0.640 2.155 1.00 96.81 98 GLY A C 1
ATOM 723 O O . GLY A 1 98 ? 6.131 -0.983 3.215 1.00 96.81 98 GLY A O 1
ATOM 724 N N . LEU A 1 99 ? 6.790 -1.495 1.138 1.00 96.56 99 LEU A N 1
ATOM 725 C CA . LEU A 1 99 ? 6.339 -2.894 1.185 1.00 96.56 99 LEU A CA 1
ATOM 726 C C . LEU A 1 99 ? 7.075 -3.703 2.263 1.00 96.56 99 LEU A C 1
ATOM 728 O O . LEU A 1 99 ? 6.465 -4.504 2.968 1.00 96.56 99 LEU A O 1
ATOM 732 N N . THR A 1 100 ? 8.372 -3.452 2.442 1.00 96.75 100 THR A N 1
ATOM 733 C CA . THR A 1 100 ? 9.167 -4.070 3.515 1.00 96.75 100 THR A CA 1
ATOM 734 C C . THR A 1 100 ? 8.676 -3.622 4.890 1.00 96.75 100 THR A C 1
ATOM 736 O O . THR A 1 100 ? 8.559 -4.442 5.798 1.00 96.75 100 THR A O 1
ATOM 739 N N . ALA A 1 101 ? 8.337 -2.340 5.048 1.00 96.75 101 ALA A N 1
ATOM 740 C CA . ALA A 1 101 ? 7.758 -1.817 6.280 1.00 96.75 101 ALA A CA 1
ATOM 741 C C . ALA A 1 101 ? 6.386 -2.442 6.575 1.00 96.75 101 ALA A C 1
ATOM 743 O O . ALA A 1 101 ? 6.137 -2.815 7.720 1.00 96.75 101 ALA A O 1
ATOM 744 N N . VAL A 1 102 ? 5.533 -2.635 5.557 1.00 96.38 102 VAL A N 1
ATOM 745 C CA . VAL A 1 102 ? 4.266 -3.377 5.703 1.00 96.38 102 VAL A CA 1
ATOM 746 C C . VAL A 1 102 ? 4.528 -4.794 6.208 1.00 96.38 102 VAL A C 1
ATOM 748 O O . VAL A 1 102 ? 3.906 -5.221 7.180 1.00 96.38 102 VAL A O 1
ATOM 751 N N . PHE A 1 103 ? 5.465 -5.513 5.585 1.00 96.56 103 PHE A N 1
ATOM 752 C CA . PHE A 1 103 ? 5.809 -6.875 5.988 1.00 96.56 103 PHE A CA 1
ATOM 753 C C . PHE A 1 103 ? 6.325 -6.939 7.427 1.00 96.56 103 PHE A C 1
ATOM 755 O O . PHE 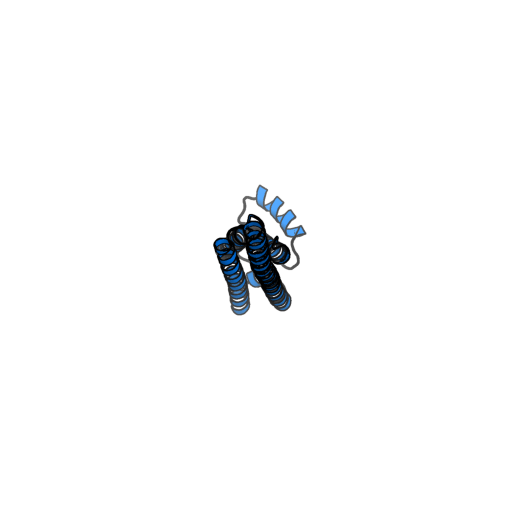A 1 103 ? 5.852 -7.753 8.216 1.00 96.56 103 PHE A O 1
ATOM 762 N N . ALA A 1 104 ? 7.262 -6.059 7.786 1.00 96.56 104 ALA A N 1
ATOM 763 C CA . ALA A 1 104 ? 7.826 -5.993 9.128 1.00 96.56 104 ALA A CA 1
ATOM 764 C C . ALA A 1 104 ? 6.758 -5.657 10.179 1.00 96.56 104 ALA A C 1
ATOM 766 O O . ALA A 1 104 ? 6.735 -6.266 11.248 1.00 96.56 104 ALA A O 1
ATOM 767 N N . PHE A 1 105 ? 5.851 -4.728 9.864 1.00 95.25 105 PHE A N 1
ATOM 768 C CA . PHE A 1 105 ? 4.729 -4.382 10.729 1.00 95.25 105 PHE A CA 1
ATOM 769 C C . PHE A 1 105 ? 3.795 -5.575 10.944 1.00 95.25 105 PHE A C 1
ATOM 771 O O . PHE A 1 105 ? 3.531 -5.940 12.088 1.00 95.25 105 PHE A O 1
ATOM 778 N N . TRP A 1 106 ? 3.344 -6.215 9.862 1.00 95.50 106 TRP A N 1
ATOM 779 C CA . TRP A 1 106 ? 2.477 -7.390 9.934 1.00 95.50 106 TRP A CA 1
ATOM 780 C C . TRP A 1 106 ? 3.130 -8.537 10.717 1.00 95.50 106 TRP A C 1
ATOM 782 O O . TRP A 1 106 ? 2.497 -9.127 11.594 1.00 95.50 106 TRP A O 1
ATOM 792 N N . LEU A 1 107 ? 4.403 -8.830 10.442 1.00 96.06 107 LEU A N 1
ATOM 793 C CA . LEU A 1 107 ? 5.147 -9.891 11.114 1.00 96.06 107 LEU A CA 1
ATOM 794 C C . LEU A 1 107 ? 5.288 -9.605 12.613 1.00 96.06 107 LEU A C 1
ATOM 796 O O . LEU A 1 107 ? 5.025 -10.483 13.431 1.00 96.06 107 LEU A O 1
ATOM 800 N N . SER A 1 108 ? 5.648 -8.371 12.974 1.00 95.81 108 SER A N 1
ATOM 801 C CA . SER A 1 108 ? 5.761 -7.940 14.370 1.00 95.81 108 SER A CA 1
ATOM 802 C C . SER A 1 108 ? 4.418 -8.031 15.098 1.00 95.81 108 SER A C 1
ATOM 804 O O . SER A 1 108 ? 4.341 -8.627 16.170 1.00 95.81 108 SER A O 1
ATOM 806 N N . ALA A 1 109 ? 3.340 -7.533 14.482 1.00 93.81 109 ALA A N 1
ATOM 807 C CA . ALA A 1 109 ? 1.990 -7.626 15.030 1.00 93.81 109 ALA A CA 1
ATOM 808 C C . ALA A 1 109 ? 1.554 -9.086 15.225 1.00 93.81 109 ALA A C 1
ATOM 810 O O . ALA A 1 109 ? 0.982 -9.422 16.257 1.00 93.81 109 ALA A O 1
ATOM 811 N N . THR A 1 110 ? 1.873 -9.964 14.272 1.00 94.75 110 THR A N 1
ATOM 812 C CA . THR A 1 110 ? 1.550 -11.395 14.349 1.00 94.75 110 THR A CA 1
ATOM 813 C C . THR A 1 110 ? 2.306 -12.078 15.488 1.00 94.75 110 THR A C 1
ATOM 815 O O . THR A 1 110 ? 1.699 -12.792 16.281 1.00 94.75 110 THR A O 1
ATOM 818 N N . ILE A 1 111 ? 3.616 -11.836 15.611 1.00 96.00 111 ILE A N 1
ATOM 819 C CA . ILE A 1 111 ? 4.451 -12.415 16.677 1.00 96.00 111 ILE A CA 1
ATOM 820 C C . ILE A 1 111 ? 4.019 -11.904 18.055 1.00 96.00 111 ILE A C 1
ATOM 822 O O . ILE A 1 111 ? 3.992 -12.671 19.014 1.00 96.00 111 ILE A O 1
ATOM 826 N N . ALA A 1 112 ? 3.653 -10.625 18.154 1.00 94.00 112 ALA A N 1
ATOM 827 C CA . ALA A 1 112 ? 3.156 -10.024 19.386 1.00 94.00 112 ALA A CA 1
ATOM 828 C C . ALA A 1 112 ? 1.720 -10.454 19.745 1.00 94.00 112 ALA A C 1
ATOM 830 O O . ALA A 1 112 ? 1.246 -10.112 20.825 1.00 94.00 112 ALA A O 1
ATOM 831 N N . GLY A 1 113 ? 1.016 -11.167 18.855 1.00 91.62 113 GLY A N 1
ATOM 832 C CA . GLY A 1 113 ? -0.397 -11.504 19.035 1.00 91.62 113 GLY A CA 1
ATOM 833 C C . GLY A 1 113 ? -1.313 -10.277 19.027 1.00 91.62 113 GLY A C 1
ATOM 834 O O . GLY A 1 113 ? -2.371 -10.294 19.650 1.00 91.62 113 GLY A O 1
ATOM 835 N N . ALA A 1 114 ? -0.900 -9.197 18.361 1.00 91.06 114 ALA A N 1
ATOM 836 C CA . ALA A 1 114 ? -1.643 -7.950 18.342 1.00 91.06 114 ALA A CA 1
ATOM 837 C C . ALA A 1 114 ? -2.906 -8.075 17.467 1.00 91.06 114 ALA A C 1
ATOM 839 O O . ALA A 1 114 ? -2.830 -8.593 16.347 1.00 91.06 114 ALA A O 1
ATOM 840 N N . PRO A 1 115 ? -4.050 -7.522 17.906 1.00 89.38 115 PRO A N 1
ATOM 841 C CA . PRO A 1 115 ? -5.320 -7.612 17.181 1.00 89.38 115 PRO A CA 1
ATOM 842 C C . PRO A 1 115 ? -5.257 -7.021 15.765 1.00 89.38 115 PRO A C 1
ATOM 844 O O . PRO A 1 115 ? -5.910 -7.500 14.839 1.00 89.38 115 PRO A O 1
ATOM 847 N N . VAL A 1 116 ? -4.400 -6.016 15.561 1.00 90.88 116 VAL A N 1
ATOM 848 C CA . VAL A 1 116 ? -4.177 -5.380 14.256 1.00 90.88 116 VAL A CA 1
ATOM 849 C C . VAL A 1 116 ? -3.638 -6.345 13.193 1.00 90.88 116 VAL A C 1
ATOM 851 O O . VAL A 1 116 ? -3.833 -6.104 12.003 1.00 90.88 116 VAL A O 1
ATOM 854 N N . ALA A 1 117 ? -3.014 -7.465 13.580 1.00 91.81 117 ALA A N 1
ATOM 855 C CA . ALA A 1 117 ? -2.548 -8.475 12.630 1.00 91.81 117 ALA A CA 1
ATOM 856 C C . ALA A 1 117 ? -3.702 -9.051 11.790 1.00 91.81 117 ALA A C 1
ATOM 858 O O . ALA A 1 117 ? -3.517 -9.339 10.607 1.00 91.81 117 ALA A O 1
ATOM 859 N N . ALA A 1 118 ? -4.909 -9.137 12.362 1.00 90.25 118 ALA A N 1
ATOM 860 C CA . ALA A 1 118 ? -6.091 -9.655 1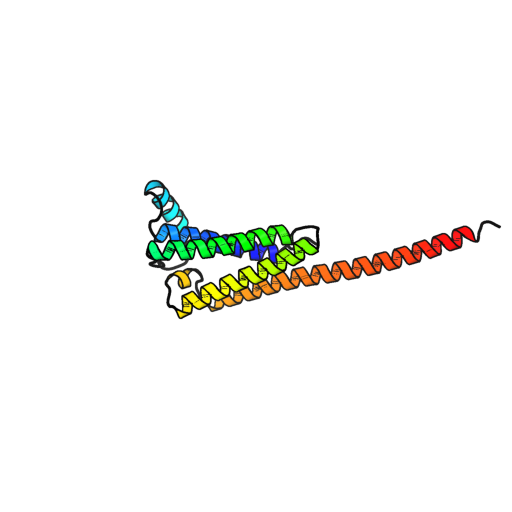1.681 1.00 90.25 118 ALA A CA 1
ATOM 861 C C . ALA A 1 118 ? -6.565 -8.770 10.511 1.00 90.25 118 ALA A C 1
ATOM 863 O O . ALA A 1 118 ? -7.241 -9.275 9.615 1.00 90.25 118 ALA A O 1
ATOM 864 N N . LEU A 1 119 ? -6.163 -7.489 10.444 1.00 90.06 119 LEU A N 1
ATOM 865 C CA . LEU A 1 119 ? -6.425 -6.629 9.275 1.00 90.06 119 LEU A CA 1
ATOM 866 C C . LEU A 1 119 ? -5.872 -7.216 7.980 1.00 90.06 119 LEU A C 1
ATOM 868 O O . LEU A 1 119 ? -6.433 -7.008 6.909 1.00 90.06 119 LEU A O 1
ATOM 872 N N . PHE A 1 120 ? -4.755 -7.925 8.087 1.00 90.62 120 PHE A N 1
ATOM 873 C CA . PHE A 1 120 ? -4.048 -8.497 6.955 1.00 90.62 120 PHE A CA 1
ATOM 874 C C . PHE A 1 120 ? -4.596 -9.872 6.545 1.00 90.62 120 PHE A C 1
ATOM 876 O O . PHE A 1 120 ? -4.164 -10.438 5.541 1.00 90.62 120 PHE A O 1
ATOM 883 N N . GLY A 1 121 ? -5.568 -10.407 7.291 1.00 87.62 121 GLY A N 1
ATOM 884 C CA . GLY A 1 121 ? -6.174 -11.704 7.028 1.00 87.62 121 GLY A CA 1
ATOM 885 C C . GLY A 1 121 ? -5.186 -12.854 7.229 1.00 87.62 121 GLY A C 1
ATOM 886 O O . GLY A 1 121 ? -4.537 -12.967 8.267 1.00 87.62 121 GLY A O 1
ATOM 887 N N . SER A 1 122 ? -5.091 -13.743 6.237 1.00 87.69 122 SER A N 1
ATOM 888 C CA . SER A 1 122 ? -4.189 -14.899 6.310 1.00 87.69 122 SER A CA 1
ATOM 889 C C . SER A 1 122 ? -2.746 -14.519 5.970 1.00 87.69 122 SER A C 1
ATOM 891 O O . SER A 1 122 ? -2.494 -13.836 4.976 1.00 87.69 122 SER A O 1
ATOM 893 N N . GLY A 1 123 ? -1.778 -15.038 6.731 1.00 88.50 123 GLY A N 1
ATOM 894 C CA . GLY A 1 123 ? -0.358 -14.777 6.471 1.00 88.50 123 GLY A CA 1
ATOM 895 C C . GLY A 1 123 ? 0.105 -15.208 5.077 1.00 88.50 123 GLY A C 1
ATOM 896 O O . GLY A 1 123 ? 0.884 -14.508 4.436 1.00 88.50 123 GLY A O 1
ATOM 897 N N . THR A 1 124 ? -0.436 -16.310 4.549 1.00 91.19 124 THR A N 1
ATOM 898 C CA . THR A 1 124 ? -0.166 -16.749 3.172 1.00 91.19 124 THR A CA 1
ATOM 899 C C . THR A 1 124 ? -0.628 -15.716 2.145 1.00 91.19 124 THR A C 1
ATOM 901 O O . THR A 1 124 ? 0.101 -15.442 1.193 1.00 91.19 124 THR A O 1
ATOM 904 N N . GLY A 1 125 ? -1.804 -15.110 2.351 1.00 90.75 125 GLY A N 1
ATOM 905 C CA . GLY A 1 125 ? -2.332 -14.063 1.477 1.00 90.75 125 GLY A CA 1
ATOM 906 C C . GLY A 1 125 ? -1.436 -12.825 1.445 1.00 90.75 125 GLY A C 1
ATOM 907 O O . GLY A 1 125 ? -1.130 -12.323 0.366 1.00 90.75 125 GLY A O 1
ATOM 908 N N . VAL A 1 126 ? -0.943 -12.387 2.606 1.00 92.38 126 VAL A N 1
ATOM 909 C CA . VAL A 1 126 ? -0.012 -11.249 2.722 1.00 92.38 126 VAL A CA 1
ATOM 910 C C . VAL A 1 126 ? 1.290 -11.522 1.984 1.00 92.38 126 VAL A C 1
ATOM 912 O O . VAL A 1 126 ? 1.715 -10.714 1.159 1.00 92.38 126 VAL A O 1
ATOM 915 N N . CYS A 1 127 ? 1.912 -12.674 2.247 1.00 94.50 127 CYS A N 1
ATOM 916 C CA . CYS A 1 127 ? 3.162 -13.061 1.601 1.00 94.50 127 CYS A CA 1
ATOM 917 C C . CYS A 1 127 ? 3.004 -13.144 0.080 1.00 94.50 127 CYS A C 1
ATOM 919 O O . CYS A 1 127 ? 3.858 -12.646 -0.652 1.00 94.50 127 CYS A O 1
ATOM 921 N N . PHE A 1 128 ? 1.898 -13.722 -0.400 1.00 95.44 128 PHE A N 1
ATOM 922 C CA . PHE A 1 128 ? 1.601 -13.788 -1.827 1.00 95.44 128 PHE A CA 1
ATOM 923 C C . PHE A 1 128 ? 1.404 -12.394 -2.434 1.00 95.44 128 PHE A C 1
ATOM 925 O O . PHE A 1 128 ? 2.020 -12.084 -3.450 1.00 95.44 128 PHE A O 1
ATOM 932 N N . ALA A 1 129 ? 0.605 -11.529 -1.804 1.00 94.81 129 ALA A N 1
ATOM 933 C CA . ALA A 1 129 ? 0.357 -10.172 -2.289 1.00 94.81 129 ALA A CA 1
ATOM 934 C C . ALA A 1 129 ? 1.647 -9.335 -2.355 1.00 94.81 129 ALA A C 1
ATOM 936 O O . ALA A 1 129 ? 1.870 -8.606 -3.326 1.00 94.81 129 ALA A O 1
ATOM 937 N N . LEU A 1 130 ? 2.524 -9.467 -1.356 1.00 94.69 130 LEU A N 1
ATOM 938 C CA . LEU A 1 130 ? 3.836 -8.819 -1.345 1.00 94.69 130 LEU A CA 1
ATOM 939 C C . LEU A 1 130 ? 4.732 -9.346 -2.467 1.00 94.69 130 LEU A C 1
A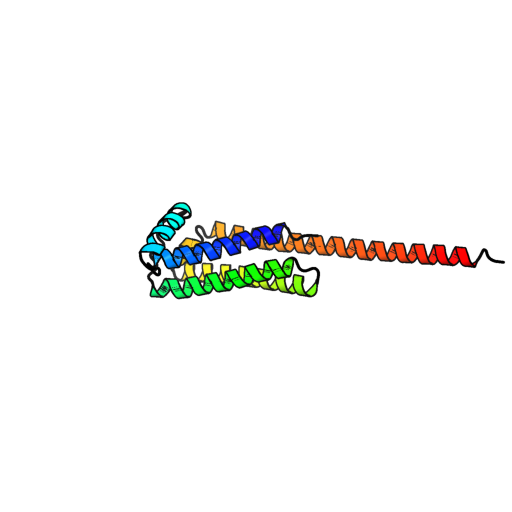TOM 941 O O . LEU A 1 130 ? 5.260 -8.549 -3.241 1.00 94.69 130 LEU A O 1
ATOM 945 N N . ALA A 1 131 ? 4.864 -10.670 -2.592 1.00 94.81 131 ALA A N 1
ATOM 946 C CA . ALA A 1 131 ? 5.665 -11.292 -3.643 1.00 94.81 131 ALA A CA 1
ATOM 947 C C . ALA A 1 131 ? 5.169 -10.893 -5.041 1.00 94.81 131 ALA A C 1
ATOM 949 O O . ALA A 1 131 ? 5.971 -10.528 -5.897 1.00 94.81 131 ALA A O 1
ATOM 950 N N . PHE A 1 132 ? 3.851 -10.881 -5.247 1.00 96.31 132 PHE A N 1
ATOM 951 C CA . PHE A 1 132 ? 3.225 -10.439 -6.490 1.00 96.31 132 PHE A CA 1
ATOM 952 C C . PHE A 1 132 ? 3.531 -8.968 -6.797 1.00 96.31 132 PHE A C 1
ATOM 954 O O . PHE A 1 132 ? 3.904 -8.635 -7.917 1.00 96.31 132 PHE A O 1
ATOM 961 N N . THR A 1 133 ? 3.448 -8.089 -5.796 1.00 95.81 133 THR A N 1
ATOM 962 C CA . THR A 1 133 ? 3.724 -6.653 -5.971 1.00 95.81 133 THR A CA 1
ATOM 963 C C . THR A 1 133 ? 5.197 -6.388 -6.287 1.00 95.81 133 THR A C 1
ATOM 965 O O . THR A 1 133 ? 5.506 -5.569 -7.150 1.00 95.81 133 THR A O 1
ATOM 968 N N . ILE A 1 134 ? 6.114 -7.098 -5.623 1.00 92.75 134 ILE A N 1
ATOM 969 C CA . ILE A 1 134 ? 7.549 -7.033 -5.929 1.00 92.75 134 ILE A CA 1
ATOM 970 C C . ILE A 1 134 ? 7.809 -7.569 -7.340 1.00 92.75 134 ILE A C 1
ATOM 972 O O . ILE A 1 134 ? 8.554 -6.952 -8.097 1.00 92.75 134 ILE A O 1
ATOM 976 N N . GLY A 1 135 ? 7.156 -8.668 -7.725 1.00 92.69 135 GLY A N 1
ATOM 977 C CA . GLY A 1 135 ? 7.207 -9.202 -9.084 1.00 92.69 135 GLY A CA 1
ATOM 978 C C . GLY A 1 135 ? 6.737 -8.189 -10.129 1.00 92.69 135 GLY A C 1
ATOM 979 O O . GLY A 1 135 ? 7.414 -8.003 -11.133 1.00 92.69 135 GLY A O 1
ATOM 980 N N . ALA A 1 136 ? 5.640 -7.472 -9.870 1.00 93.88 136 ALA A N 1
ATOM 981 C CA . ALA A 1 136 ? 5.144 -6.411 -10.746 1.00 93.88 136 ALA A CA 1
ATOM 982 C C . ALA A 1 136 ? 6.121 -5.224 -10.852 1.00 93.88 136 ALA A C 1
ATOM 984 O O . ALA A 1 136 ? 6.312 -4.684 -11.939 1.00 93.88 136 ALA A O 1
ATOM 985 N N . LEU A 1 137 ? 6.773 -4.838 -9.748 1.00 91.81 137 LEU A N 1
ATOM 986 C CA . LEU A 1 137 ? 7.830 -3.819 -9.755 1.00 91.81 137 LEU A CA 1
ATOM 987 C C . LEU A 1 137 ? 9.037 -4.251 -10.593 1.00 91.81 137 LEU A C 1
ATOM 989 O O . LEU A 1 137 ? 9.528 -3.463 -11.397 1.00 91.81 137 LEU A O 1
ATOM 993 N N . LEU A 1 138 ? 9.496 -5.493 -10.422 1.00 92.06 138 LEU A N 1
ATOM 994 C CA . LEU A 1 138 ? 10.606 -6.051 -11.196 1.00 92.06 138 LEU A CA 1
ATOM 995 C C . LEU A 1 138 ? 10.253 -6.168 -12.678 1.00 92.06 138 LEU A C 1
ATOM 997 O O . LEU A 1 138 ? 11.074 -5.827 -13.521 1.00 92.06 138 LEU A O 1
ATOM 1001 N N . PHE A 1 139 ? 9.036 -6.607 -12.996 1.00 92.00 139 PHE A N 1
ATOM 1002 C CA . PHE A 1 139 ? 8.551 -6.693 -14.369 1.00 92.00 139 PHE A CA 1
ATOM 1003 C C . PHE A 1 139 ? 8.570 -5.324 -15.058 1.00 92.00 139 PHE A C 1
ATOM 1005 O O . PHE A 1 139 ? 9.186 -5.184 -16.112 1.00 92.00 139 PHE A O 1
ATOM 1012 N N . ASP A 1 140 ? 7.978 -4.299 -14.436 1.00 91.19 140 ASP A N 1
ATOM 1013 C CA . ASP A 1 140 ? 7.973 -2.942 -14.993 1.00 91.19 140 ASP A CA 1
ATOM 1014 C C . ASP A 1 140 ? 9.396 -2.365 -15.123 1.00 91.19 140 ASP A C 1
ATOM 1016 O O . ASP A 1 140 ? 9.682 -1.645 -16.079 1.00 91.19 140 ASP A O 1
ATOM 1020 N N . HIS A 1 141 ? 10.297 -2.676 -14.183 1.00 88.12 141 HIS A N 1
ATOM 1021 C CA . HIS A 1 141 ? 11.700 -2.259 -14.247 1.00 88.12 141 HIS A CA 1
ATOM 1022 C C . HIS A 1 141 ? 12.436 -2.901 -15.431 1.00 88.12 141 HIS A C 1
ATOM 1024 O O . HIS A 1 141 ? 13.097 -2.202 -16.196 1.00 88.12 141 HIS A O 1
ATOM 1030 N N . LEU A 1 142 ? 12.295 -4.219 -15.606 1.00 87.50 142 LEU A N 1
ATOM 1031 C CA . LEU A 1 142 ? 12.929 -4.959 -16.700 1.00 87.50 142 LEU A CA 1
ATOM 1032 C C . LEU A 1 142 ? 12.407 -4.510 -18.065 1.00 87.50 142 LEU A C 1
ATOM 1034 O O . LEU A 1 142 ? 13.203 -4.317 -18.977 1.00 87.50 142 LEU A O 1
ATOM 1038 N N . MET A 1 143 ? 11.098 -4.273 -18.186 1.00 87.69 143 MET A N 1
ATOM 1039 C CA . MET A 1 143 ? 10.510 -3.755 -19.424 1.00 87.69 143 MET A CA 1
ATOM 1040 C C . MET A 1 143 ? 11.064 -2.380 -19.803 1.00 87.69 143 MET A C 1
ATOM 1042 O O . MET A 1 143 ? 11.294 -2.113 -20.976 1.00 87.69 143 MET A O 1
ATOM 1046 N N . GLN A 1 144 ? 11.309 -1.505 -18.824 1.00 84.06 144 GLN A N 1
ATOM 1047 C CA . GLN A 1 144 ? 11.931 -0.210 -19.105 1.00 84.06 144 GLN A CA 1
ATOM 1048 C C . GLN A 1 144 ? 13.407 -0.326 -19.491 1.00 84.06 144 GLN A C 1
ATOM 1050 O O . GLN A 1 144 ? 13.858 0.430 -20.348 1.00 84.06 144 GLN A O 1
ATOM 1055 N N . ALA A 1 145 ? 14.152 -1.245 -18.870 1.00 82.94 145 ALA A N 1
ATOM 1056 C CA . ALA A 1 145 ? 15.548 -1.483 -19.224 1.00 82.94 145 ALA A CA 1
ATOM 1057 C C . ALA A 1 145 ? 15.677 -1.983 -20.675 1.00 82.94 145 ALA A C 1
ATOM 1059 O O . ALA A 1 145 ? 16.484 -1.442 -21.429 1.00 82.94 145 ALA A O 1
ATOM 1060 N N . ASP A 1 146 ? 14.826 -2.932 -21.075 1.00 83.44 146 ASP A N 1
ATOM 1061 C CA . ASP A 1 146 ? 14.785 -3.490 -22.435 1.00 83.44 146 ASP A CA 1
ATOM 1062 C C . ASP A 1 146 ? 14.447 -2.424 -23.496 1.00 83.44 146 ASP A C 1
ATOM 1064 O O . ASP A 1 146 ? 15.150 -2.295 -24.500 1.00 83.44 146 ASP A O 1
ATOM 1068 N N . GLU A 1 147 ? 13.437 -1.577 -23.240 1.00 79.62 147 GLU A N 1
ATOM 1069 C CA . GLU A 1 147 ? 13.115 -0.439 -24.119 1.00 79.62 147 GLU A CA 1
ATOM 1070 C C . GLU A 1 147 ? 14.309 0.514 -24.273 1.00 79.62 147 GLU A C 1
ATOM 1072 O O . GLU A 1 147 ? 14.657 0.899 -25.389 1.00 79.62 147 GLU A O 1
ATOM 1077 N N . SER A 1 148 ? 14.967 0.873 -23.164 1.00 75.94 148 SER A N 1
ATOM 1078 C CA . SER A 1 148 ? 16.086 1.821 -23.199 1.00 75.94 148 SER A CA 1
ATOM 1079 C C . SER A 1 148 ? 17.301 1.290 -23.964 1.00 75.94 148 SER A C 1
ATOM 1081 O O . SER A 1 148 ? 17.919 2.039 -24.719 1.00 75.94 148 SER A O 1
ATOM 1083 N N . GLU A 1 149 ? 17.618 -0.001 -23.830 1.00 72.62 149 GLU A N 1
ATOM 1084 C CA . GLU A 1 149 ? 18.727 -0.628 -24.555 1.00 72.62 149 GLU A CA 1
ATOM 1085 C C . GLU A 1 149 ? 18.442 -0.683 -26.065 1.00 72.62 149 GLU A C 1
ATOM 1087 O O . GLU A 1 149 ? 19.317 -0.385 -26.886 1.00 72.62 149 GLU A O 1
ATOM 1092 N N . SER A 1 150 ? 17.197 -0.993 -26.440 1.00 71.62 150 SER A N 1
ATOM 1093 C CA . SER A 1 150 ? 16.745 -0.984 -27.833 1.00 71.62 150 SER A CA 1
ATOM 1094 C C . SER A 1 150 ? 16.814 0.417 -28.457 1.00 71.62 150 SER A C 1
ATOM 1096 O O . SER A 1 150 ? 17.295 0.566 -29.585 1.00 71.62 150 SER A O 1
ATOM 1098 N N . ASP A 1 151 ? 16.377 1.449 -27.733 1.00 76.69 151 ASP A N 1
ATOM 1099 C CA . ASP A 1 151 ? 16.390 2.835 -28.213 1.00 76.69 151 ASP A CA 1
ATOM 1100 C C . ASP A 1 151 ? 17.821 3.359 -28.410 1.00 76.69 151 ASP A C 1
ATOM 1102 O O . ASP A 1 151 ? 18.132 3.945 -29.452 1.00 76.69 151 ASP A O 1
ATOM 1106 N N . GLU A 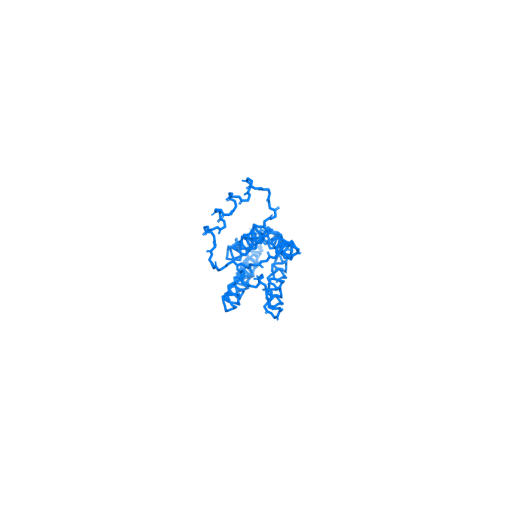1 152 ? 18.727 3.085 -27.465 1.00 76.50 152 GLU A N 1
ATOM 1107 C CA . GLU A 1 152 ? 20.144 3.446 -27.588 1.00 76.50 152 GLU A CA 1
ATOM 1108 C C . GLU A 1 152 ? 20.812 2.744 -28.782 1.00 76.50 152 GLU A C 1
ATOM 1110 O O . GLU A 1 152 ? 21.557 3.367 -29.554 1.00 76.50 152 GLU A O 1
ATOM 1115 N N . ALA A 1 153 ? 20.526 1.453 -28.980 1.00 71.62 153 ALA A N 1
ATOM 1116 C CA . ALA A 1 153 ? 21.035 0.688 -30.114 1.00 71.62 153 ALA A CA 1
ATOM 1117 C C . ALA A 1 153 ? 20.513 1.234 -31.455 1.00 71.62 153 ALA A C 1
ATOM 1119 O O . ALA A 1 153 ? 21.277 1.360 -32.421 1.00 71.62 153 ALA A O 1
ATOM 1120 N N . PHE A 1 154 ? 19.233 1.603 -31.517 1.00 72.69 154 PHE A N 1
ATOM 1121 C CA . PHE A 1 154 ? 18.617 2.190 -32.702 1.00 72.69 154 PHE A CA 1
ATOM 1122 C C . PHE A 1 154 ? 19.208 3.566 -33.034 1.00 72.69 154 PHE A C 1
ATOM 1124 O O . PHE A 1 154 ? 19.607 3.807 -34.177 1.00 72.69 154 PHE A O 1
ATOM 1131 N N . GLU A 1 155 ? 19.358 4.447 -32.043 1.00 83.19 155 GLU A N 1
ATOM 1132 C CA . GLU A 1 155 ? 19.942 5.777 -32.236 1.00 83.19 155 GLU A CA 1
ATOM 1133 C C . GLU A 1 155 ? 21.408 5.689 -32.701 1.00 83.19 155 GLU A C 1
ATOM 1135 O O . GLU A 1 155 ? 21.852 6.439 -33.580 1.00 83.19 155 GLU A O 1
ATOM 1140 N N . ALA A 1 156 ? 22.163 4.713 -32.186 1.00 77.12 156 ALA A N 1
ATOM 1141 C CA . ALA A 1 156 ? 23.523 4.440 -32.637 1.00 77.12 156 ALA A CA 1
ATOM 1142 C C . ALA A 1 156 ? 23.582 4.004 -34.113 1.00 77.12 156 ALA A C 1
ATOM 1144 O O . ALA A 1 156 ? 24.502 4.407 -34.836 1.00 77.12 156 ALA A O 1
ATOM 1145 N N . ILE A 1 157 ? 22.615 3.208 -34.581 1.00 78.31 157 ILE A N 1
ATOM 1146 C CA . ILE A 1 157 ? 22.501 2.819 -35.995 1.00 78.31 157 ILE A CA 1
ATOM 1147 C C . ILE A 1 157 ? 22.137 4.033 -36.852 1.00 78.31 157 ILE A C 1
ATOM 1149 O O . ILE A 1 157 ? 22.788 4.266 -37.871 1.00 78.31 157 ILE A O 1
ATOM 1153 N N . LEU A 1 158 ? 21.168 4.841 -36.425 1.00 87.00 158 LEU A N 1
ATOM 1154 C CA . LEU A 1 158 ? 20.711 6.018 -37.167 1.00 87.00 158 LEU A CA 1
ATOM 1155 C C . LEU A 1 158 ? 21.851 7.027 -37.372 1.00 87.00 158 LEU A C 1
ATOM 1157 O O . LEU A 1 158 ? 22.135 7.422 -38.502 1.00 87.00 158 LEU A O 1
ATOM 1161 N N . ARG A 1 159 ? 22.630 7.306 -36.317 1.00 86.31 159 ARG A N 1
ATOM 1162 C CA . ARG A 1 159 ? 23.841 8.143 -36.406 1.00 86.31 159 ARG A CA 1
ATOM 1163 C C . ARG A 1 159 ? 24.901 7.564 -37.349 1.00 86.31 159 ARG A C 1
ATOM 1165 O O . ARG A 1 159 ? 25.650 8.321 -37.966 1.00 86.31 159 ARG A O 1
ATOM 1172 N N . ARG A 1 160 ? 25.022 6.235 -37.462 1.00 79.69 160 ARG A N 1
ATOM 1173 C CA . ARG A 1 160 ? 25.946 5.594 -38.423 1.00 79.69 160 ARG A CA 1
ATOM 1174 C C . ARG A 1 160 ? 25.457 5.744 -39.863 1.00 79.69 160 ARG A C 1
ATOM 1176 O O . ARG A 1 160 ? 26.283 5.970 -40.746 1.00 79.69 160 ARG A O 1
ATOM 1183 N N . VAL A 1 161 ? 24.149 5.631 -40.095 1.00 81.81 161 VAL A N 1
ATOM 1184 C CA . VAL A 1 161 ? 23.530 5.823 -41.415 1.00 81.81 161 VAL A CA 1
ATOM 1185 C C . VAL A 1 161 ? 23.675 7.275 -41.870 1.00 81.81 161 VAL A C 1
ATOM 1187 O O . VAL A 1 161 ? 24.143 7.511 -42.980 1.00 81.81 161 VAL A O 1
ATOM 1190 N N . GLU A 1 162 ? 23.384 8.244 -41.002 1.00 85.31 162 GLU A N 1
ATOM 1191 C CA . GLU A 1 162 ? 23.529 9.675 -41.307 1.00 85.31 162 GLU A CA 1
ATOM 1192 C C . GLU A 1 162 ? 24.973 10.064 -41.635 1.00 85.31 162 GLU A C 1
ATOM 1194 O O . GLU A 1 162 ? 25.212 10.787 -42.601 1.00 85.31 162 GLU A O 1
ATOM 1199 N N . ARG A 1 163 ? 25.959 9.540 -40.891 1.00 79.94 163 ARG A N 1
ATOM 1200 C CA . ARG A 1 163 ? 27.379 9.785 -41.199 1.00 79.94 163 ARG A CA 1
ATOM 1201 C C . ARG A 1 163 ? 27.785 9.247 -42.567 1.00 79.94 163 ARG A C 1
ATOM 1203 O O . ARG A 1 163 ? 28.559 9.901 -43.257 1.00 79.94 163 ARG A O 1
ATOM 1210 N N . ARG A 1 164 ? 27.281 8.074 -42.965 1.00 71.81 164 ARG A N 1
ATOM 1211 C CA . ARG A 1 164 ? 27.559 7.509 -44.296 1.00 71.81 164 ARG A CA 1
ATOM 1212 C C . ARG A 1 164 ? 26.879 8.316 -45.400 1.00 71.81 164 ARG A C 1
ATOM 1214 O O . ARG A 1 164 ? 27.543 8.707 -46.349 1.00 71.81 164 ARG A O 1
ATOM 1221 N N . ALA A 1 165 ? 25.604 8.657 -45.224 1.00 72.88 165 ALA A N 1
ATOM 1222 C CA . ALA A 1 165 ? 24.859 9.473 -46.182 1.00 72.88 165 ALA A CA 1
ATOM 1223 C C . ALA A 1 165 ? 25.427 10.899 -46.335 1.00 72.88 165 ALA A C 1
ATOM 1225 O O . ALA A 1 165 ? 25.339 11.487 -47.410 1.00 72.88 165 ALA A O 1
ATOM 1226 N N . GLY A 1 166 ? 26.018 11.461 -45.275 1.00 70.00 166 GLY A N 1
ATOM 1227 C CA . GLY A 1 166 ? 26.727 12.742 -45.321 1.00 70.00 166 GLY A CA 1
ATOM 1228 C C . GLY A 1 166 ? 28.088 12.674 -46.025 1.00 70.00 166 GLY A C 1
ATOM 1229 O O . GLY A 1 166 ? 28.474 13.647 -46.666 1.00 70.00 166 GLY A O 1
ATOM 1230 N N . SER A 1 167 ? 28.785 11.535 -45.949 1.00 62.81 167 SER A N 1
ATOM 1231 C CA . SER A 1 167 ? 30.062 11.306 -46.644 1.00 62.81 167 SER A CA 1
ATOM 1232 C C . SER A 1 167 ? 29.864 11.191 -48.158 1.00 62.81 167 SER A C 1
ATOM 1234 O O . SER A 1 167 ? 30.521 11.903 -48.910 1.00 62.81 167 SER A O 1
ATOM 1236 N N . ASP A 1 168 ? 28.887 10.394 -48.605 1.00 60.78 168 ASP A N 1
ATOM 1237 C CA . ASP A 1 168 ? 28.602 10.188 -50.038 1.00 60.78 168 ASP A CA 1
ATOM 1238 C C . ASP A 1 168 ? 28.117 11.468 -50.745 1.00 60.78 168 ASP A C 1
ATOM 1240 O O . ASP A 1 168 ? 28.254 11.618 -51.957 1.00 60.78 168 ASP A O 1
ATOM 1244 N N . ARG A 1 169 ? 27.552 12.423 -49.996 1.00 58.16 169 ARG A N 1
ATOM 1245 C CA . ARG A 1 169 ? 27.109 13.720 -50.531 1.00 58.16 169 ARG A CA 1
ATOM 1246 C C . ARG A 1 169 ? 28.254 14.704 -50.772 1.00 58.16 169 ARG A C 1
ATOM 1248 O O . ARG A 1 169 ? 28.067 15.644 -51.538 1.00 58.16 169 ARG A O 1
ATOM 1255 N N . ASN A 1 170 ? 29.398 14.510 -50.119 1.00 58.16 170 ASN A N 1
ATOM 1256 C CA . ASN A 1 170 ? 30.554 15.399 -50.231 1.00 58.16 170 ASN A CA 1
ATOM 1257 C C . ASN A 1 170 ? 31.516 14.951 -51.348 1.00 58.16 170 ASN A C 1
ATOM 1259 O O . ASN A 1 170 ? 32.150 15.798 -51.968 1.00 58.16 170 ASN A O 1
ATOM 1263 N N . ASP A 1 171 ? 31.540 13.653 -51.670 1.00 57.72 171 ASP A N 1
ATOM 1264 C CA . ASP A 1 171 ? 32.395 13.068 -52.718 1.00 57.72 171 ASP A CA 1
ATOM 1265 C C . ASP A 1 171 ? 31.820 13.195 -54.149 1.00 57.72 171 ASP A C 1
ATOM 1267 O O . ASP A 1 171 ? 32.491 12.871 -55.122 1.00 57.72 171 ASP A O 1
ATOM 1271 N N . GLY A 1 172 ? 30.582 13.678 -54.310 1.00 54.88 172 GLY A N 1
ATOM 1272 C CA . GLY A 1 172 ? 29.928 13.869 -55.617 1.00 54.88 172 GLY A CA 1
ATOM 1273 C C . GLY A 1 172 ? 30.018 15.284 -56.207 1.00 54.88 172 GLY A C 1
ATOM 1274 O O . GLY A 1 172 ? 29.239 15.597 -57.106 1.00 54.88 172 GLY A O 1
ATOM 1275 N N . SER A 1 173 ? 30.885 16.151 -55.668 1.00 54.19 173 SER A N 1
ATOM 1276 C CA . SER A 1 173 ? 30.945 17.591 -55.999 1.00 54.19 173 SER A CA 1
ATOM 1277 C C . SER A 1 173 ? 32.191 18.026 -56.792 1.00 54.19 173 SER A C 1
ATOM 1279 O O . SER A 1 173 ? 32.471 19.225 -56.832 1.00 54.19 173 SER A O 1
ATOM 1281 N N . GLU A 1 174 ? 32.937 17.095 -57.396 1.00 47.97 174 GLU A N 1
ATOM 1282 C CA . GLU A 1 174 ? 34.074 17.396 -58.293 1.00 47.97 174 GLU A CA 1
ATOM 1283 C C . GLU A 1 174 ? 33.702 17.328 -59.780 1.00 47.97 174 GLU A C 1
ATOM 1285 O O . GLU A 1 174 ? 33.004 16.370 -60.188 1.00 47.97 174 GLU A O 1
#

Sequence (174 aa):
MLRTASTVCLSAWTAFLSLGVVRLLVEAEFFPTGIQLRLDELVAILRQGETLGVGTTEAVPFAALLLAVGIVLGSSIFRLNSFDPRIAASGERAAVAGLTAVFAFWLSATIAGAPVAALFGSGTGVCFALAFTIGALLFDHLMQADESESDEAFEAILRRVERRAGSDRNDGSE

Radius of gyration: 24.34 Å; chains: 1; bounding box: 57×34×81 Å

Secondary structure (DSSP, 8-state):
---HHHHHHHHHHHHHHHHHHHHHHHHTT-S-HHHHHHHHHHHHHH--SS-----HHHHHHHHHHHHHHHHHHHHHHHHHT-SSHHHHHHHHHHHHHHHHHHHHHHHHHHHTT-GGGGGG--HHHHHHHHHHHHHHHHHHHHHHHHHHHHHHHHHHHHHHHHHHHHHHTTTT--

Organism: NCBI:txid217511

pLDDT: mean 87.42, std 10.31, range [47.97, 97.19]

Foldseek 3Di:
DALPLLLVLLVVLLVLLLLLLLLLCLLQVVDDPVVSVVSVVVCVVVDPDDRLPDHNVRSVVSSVLSNVLSVLSVCLSVQCRDPDVVSNVVSLVSNLVSLVSVVVVLVVCVVVVHSSNCSQPDPVSSVVSSVSSVVSSVVSVVVVVVVVVVVVVVVVVVVVVVVVVVVVVVVVPD